Protein AF-A0A920SDK1-F1 (afdb_monomer)

Secondary structure (DSSP, 8-state):
-BPPTT--GGGGHHHHHHHHTT-----BPPTTSTTS---SS---HHHHHHHHHHHHHHTT--S----B-THHHHHHHHHHHH-HHHHHHHHHHSTT------TT--S-HHHH-HHHHHHHHHHHT--

Radius of gyration: 16.24 Å; Cα contacts (8 Å, |Δi|>4): 130; chains: 1; bounding box: 34×38×45 Å

Sequence (127 aa):
MLHPAGTSVWVWETVLETLSQSFTYYAFDMMGHGDSDKPNRQFNIPDYARALDQACQILNIHRTHVVGNSVGAVLAIETTASFPERQNLLHNNIINSERVILPGLGHVPQVEDPEAFWEPLLPSLKT

Solvent-accessible surface area (backbone atoms only — not comparable to full-atom values): 7811 Å² total; per-residue (Å²): 62,32,44,41,81,98,49,29,50,74,80,46,59,91,54,42,70,70,46,54,77,81,40,92,83,61,67,47,44,53,81,65,21,68,90,36,62,69,68,101,66,90,76,55,63,70,54,52,26,50,52,52,50,52,51,27,60,78,69,67,56,85,80,79,88,74,50,41,40,69,59,13,32,56,35,34,51,46,38,32,71,75,35,72,72,48,39,50,52,55,48,78,72,38,86,92,58,81,91,82,85,65,88,94,58,72,94,55,33,70,73,78,40,43,63,78,44,44,66,71,47,57,66,69,74,76,116

pLDDT: mean 89.75, std 5.26, range [62.38, 96.5]

Nearest PDB structures (foldseek):
  3om8-assembly1_B  TM=9.544E-01  e=4.297E-03  Pseudomonas aeruginosa PAO1
  4q3l-assembly2_F  TM=9.457E-01  e=3.146E-03  unidentified
  8ynw-assembly4_D  TM=9.544E-01  e=6.248E-03  Bacillus thuringiensis
  7jqz-assembly1_J  TM=6.889E-01  e=9.036E-04  Burkholderia orbicola MC0-3
  6xtc-assembly2_D  TM=6.714E-01  e=4.868E-03  synthetic construct

Structure (mmCIF, N/CA/C/O backbone):
data_AF-A0A920SDK1-F1
#
_entry.id   AF-A0A920SDK1-F1
#
loop_
_atom_site.group_PDB
_atom_site.id
_atom_site.type_symbol
_atom_site.label_atom_id
_atom_site.label_alt_id
_atom_site.label_comp_id
_atom_site.label_asym_id
_atom_site.label_entity_id
_atom_site.label_seq_id
_atom_site.pdbx_PDB_ins_code
_atom_site.Cartn_x
_atom_site.Cartn_y
_atom_site.Cartn_z
_atom_site.occupancy
_atom_site.B_iso_or_equiv
_atom_site.auth_seq_id
_atom_site.auth_comp_id
_atom_site.auth_asym_id
_atom_site.auth_atom_id
_atom_site.pdbx_PDB_model_num
ATOM 1 N N . MET A 1 1 ? -3.652 -5.943 0.774 1.00 93.38 1 MET A N 1
ATOM 2 C CA . MET A 1 1 ? -2.413 -6.555 1.289 1.00 93.38 1 MET A CA 1
ATOM 3 C C . MET A 1 1 ? -1.423 -6.656 0.145 1.00 93.38 1 MET A C 1
ATOM 5 O O . MET A 1 1 ? -1.830 -7.064 -0.939 1.00 93.38 1 MET A O 1
ATOM 9 N N . LEU A 1 2 ? -0.177 -6.231 0.365 1.00 96.31 2 LEU A N 1
ATOM 10 C CA . LEU A 1 2 ? 0.832 -6.034 -0.683 1.00 96.31 2 LEU A CA 1
ATOM 11 C C . LEU A 1 2 ? 2.084 -6.863 -0.390 1.00 96.31 2 LEU A C 1
ATOM 13 O O . LEU A 1 2 ? 2.751 -6.656 0.626 1.00 96.31 2 LEU A O 1
ATOM 17 N N . HIS A 1 3 ? 2.373 -7.828 -1.257 1.00 96.31 3 HIS A N 1
ATOM 18 C CA . HIS A 1 3 ? 3.410 -8.836 -1.040 1.00 96.31 3 HIS A CA 1
ATOM 19 C C . HIS A 1 3 ? 4.850 -8.277 -1.193 1.00 96.31 3 HIS A C 1
ATOM 21 O O . HIS A 1 3 ? 5.047 -7.233 -1.819 1.00 96.31 3 HIS A O 1
ATOM 27 N N . PRO A 1 4 ? 5.878 -8.954 -0.641 1.00 94.94 4 PRO A N 1
ATOM 28 C CA . PRO A 1 4 ? 7.288 -8.633 -0.892 1.00 94.94 4 PRO A CA 1
ATOM 29 C C . PRO A 1 4 ? 7.705 -8.781 -2.364 1.00 94.94 4 PRO A C 1
ATOM 31 O O . PRO A 1 4 ? 7.058 -9.478 -3.150 1.00 94.94 4 PRO A O 1
ATOM 34 N N . ALA A 1 5 ? 8.844 -8.193 -2.733 1.00 91.69 5 ALA A N 1
ATOM 35 C CA . ALA A 1 5 ? 9.428 -8.384 -4.061 1.00 91.69 5 ALA A CA 1
ATOM 36 C C . ALA A 1 5 ? 9.710 -9.869 -4.354 1.00 91.69 5 ALA A C 1
ATOM 38 O O . ALA A 1 5 ? 10.171 -10.598 -3.477 1.00 91.69 5 ALA A O 1
ATOM 39 N N . GLY A 1 6 ? 9.435 -10.311 -5.586 1.00 90.88 6 GLY A N 1
ATOM 40 C CA . GLY A 1 6 ? 9.673 -11.697 -6.011 1.00 90.88 6 GLY A CA 1
ATOM 41 C C . GLY A 1 6 ? 8.698 -12.728 -5.428 1.00 90.88 6 GLY A C 1
ATOM 42 O O . GLY A 1 6 ? 8.946 -13.925 -5.536 1.00 90.88 6 GLY A O 1
ATOM 43 N N . THR A 1 7 ? 7.602 -12.280 -4.813 1.00 95.12 7 THR A N 1
ATOM 44 C CA . THR A 1 7 ? 6.555 -13.148 -4.245 1.00 95.12 7 THR A CA 1
ATOM 45 C C . THR A 1 7 ? 5.184 -12.835 -4.864 1.00 95.12 7 THR A C 1
ATOM 47 O O . THR A 1 7 ? 5.123 -12.190 -5.910 1.00 95.12 7 THR A O 1
ATOM 50 N N . SER A 1 8 ? 4.097 -13.326 -4.265 1.00 96.50 8 SER A N 1
ATOM 51 C CA . SER A 1 8 ? 2.708 -13.160 -4.721 1.00 96.50 8 SER A CA 1
ATOM 52 C C . SER A 1 8 ? 1.758 -13.266 -3.512 1.00 96.50 8 SER A C 1
ATOM 54 O O . SER A 1 8 ? 2.221 -13.408 -2.378 1.00 96.50 8 SER A O 1
ATOM 56 N N . VAL A 1 9 ? 0.442 -13.146 -3.704 1.00 95.56 9 VAL A N 1
ATOM 57 C CA . VAL A 1 9 ? -0.583 -13.133 -2.642 1.00 95.56 9 VAL A CA 1
ATOM 58 C C . VAL A 1 9 ? -0.524 -14.298 -1.649 1.00 95.56 9 VAL A C 1
ATOM 60 O O . VAL A 1 9 ? -0.899 -14.104 -0.492 1.00 95.56 9 VAL A O 1
ATOM 63 N N . TRP A 1 10 ? -0.013 -15.464 -2.054 1.00 94.50 10 TRP A N 1
ATOM 64 C CA . TRP A 1 10 ? 0.085 -16.667 -1.213 1.00 94.50 10 TRP A CA 1
ATOM 65 C C . TRP A 1 10 ? 0.876 -16.445 0.087 1.00 94.50 10 TRP A C 1
ATOM 67 O O . TRP A 1 10 ? 0.651 -17.130 1.080 1.00 94.50 10 TRP A O 1
ATOM 77 N N . VAL A 1 11 ? 1.756 -15.436 0.144 1.00 95.12 11 VAL A N 1
ATOM 78 C CA . VAL A 1 11 ? 2.507 -15.093 1.369 1.00 95.12 11 VAL A CA 1
ATOM 79 C C . VAL A 1 11 ? 1.610 -14.722 2.550 1.00 95.12 11 VAL A C 1
ATOM 81 O O . VAL A 1 11 ? 2.061 -14.743 3.694 1.00 95.12 11 VAL A O 1
ATOM 84 N N . TRP A 1 12 ? 0.358 -14.347 2.286 1.00 93.44 12 TRP A N 1
ATOM 85 C CA . TRP A 1 12 ? -0.587 -13.943 3.316 1.00 93.44 12 TRP A CA 1
ATOM 86 C C . TRP A 1 12 ? -1.402 -15.103 3.881 1.00 93.44 12 TRP A C 1
ATOM 88 O O . TRP A 1 12 ? -1.997 -14.915 4.935 1.00 93.44 12 TRP A O 1
ATOM 98 N N . GLU A 1 13 ? -1.413 -16.282 3.245 1.00 91.94 13 GLU A N 1
ATOM 99 C CA . GLU A 1 13 ? -2.299 -17.413 3.582 1.00 91.94 13 GLU A CA 1
ATOM 100 C C . GLU A 1 13 ? -2.334 -17.739 5.078 1.00 91.94 13 GLU A C 1
ATOM 102 O O . GLU A 1 13 ? -3.405 -17.909 5.658 1.00 91.94 13 GLU A O 1
ATOM 107 N N . THR A 1 14 ? -1.171 -17.730 5.728 1.00 90.81 14 THR A N 1
ATOM 108 C CA . THR A 1 14 ? -1.020 -18.075 7.149 1.00 90.81 14 THR A CA 1
ATOM 109 C C . THR A 1 14 ? -1.641 -17.064 8.113 1.00 90.81 14 THR A C 1
ATOM 111 O O . THR A 1 14 ? -1.874 -17.402 9.271 1.00 90.81 14 THR A O 1
ATOM 114 N N . VAL A 1 15 ? -1.923 -15.834 7.669 1.00 89.69 15 VAL A N 1
ATOM 115 C CA . VAL A 1 15 ? -2.579 -14.802 8.490 1.00 89.69 15 VAL A CA 1
ATOM 116 C C . VAL A 1 15 ? -4.045 -14.579 8.113 1.00 89.69 15 VAL A C 1
ATOM 118 O O . VAL A 1 15 ? -4.757 -13.889 8.846 1.00 89.69 15 VAL A O 1
ATOM 121 N N . LEU A 1 16 ? -4.516 -15.156 6.998 1.00 87.31 16 LEU A N 1
ATOM 122 C CA . LEU A 1 16 ? -5.873 -14.920 6.493 1.00 87.31 16 LEU A CA 1
ATOM 123 C C . LEU A 1 16 ? -6.937 -15.470 7.434 1.00 87.31 16 LEU A C 1
ATOM 125 O O . LEU A 1 16 ? -7.929 -14.787 7.668 1.00 87.31 16 LEU A O 1
ATOM 129 N N . GLU A 1 17 ? -6.728 -16.662 7.998 1.00 86.94 17 GLU A N 1
ATOM 130 C CA . GLU A 1 17 ? -7.710 -17.297 8.882 1.00 86.94 17 GLU A CA 1
ATOM 131 C C . GLU A 1 17 ? -8.056 -16.378 10.060 1.00 86.94 17 GLU A C 1
ATOM 133 O O . GLU A 1 17 ? -9.219 -16.031 10.254 1.00 86.94 17 GLU A O 1
ATOM 138 N N . THR A 1 18 ? -7.043 -15.872 10.765 1.00 90.31 18 THR A N 1
ATOM 139 C CA . THR A 1 18 ? -7.229 -14.958 11.897 1.00 90.31 18 THR A CA 1
ATOM 140 C C . THR A 1 18 ? -7.806 -13.609 11.470 1.00 90.31 18 THR A C 1
ATOM 142 O O . THR A 1 18 ? -8.739 -13.111 12.098 1.00 90.31 18 THR A O 1
ATOM 145 N N . LEU A 1 19 ? -7.280 -12.993 10.405 1.00 89.75 19 LEU A N 1
ATOM 146 C CA . LEU A 1 19 ? -7.727 -11.659 9.983 1.00 89.75 19 LEU A CA 1
ATOM 147 C C . LEU A 1 19 ? -9.161 -11.665 9.443 1.00 89.75 19 LEU A C 1
ATOM 149 O O . LEU A 1 19 ? -9.906 -10.711 9.676 1.00 89.75 19 LEU A O 1
ATOM 153 N N . SER A 1 20 ? -9.562 -12.745 8.771 1.00 91.56 20 SER A N 1
ATOM 154 C CA . SER A 1 20 ? -10.896 -12.887 8.180 1.00 91.56 20 SER A CA 1
ATOM 155 C C . SER A 1 20 ? -12.030 -12.919 9.209 1.00 91.56 20 SER A C 1
ATOM 157 O O . SER A 1 20 ? -13.173 -12.642 8.857 1.00 91.56 20 SER A O 1
ATOM 159 N N . GLN A 1 21 ? -11.724 -13.185 10.485 1.00 93.94 21 GLN A N 1
ATOM 160 C CA . GLN A 1 21 ? -12.712 -13.161 11.569 1.00 93.94 21 GLN A CA 1
ATOM 161 C C . GLN A 1 21 ? -13.261 -11.755 11.842 1.00 93.94 21 GLN A C 1
ATOM 163 O O . GLN A 1 21 ? -14.389 -11.620 12.311 1.00 93.94 21 GLN A O 1
ATOM 168 N N . SER A 1 22 ? -12.476 -10.717 11.536 1.00 94.56 22 SER A N 1
ATOM 169 C CA . SER A 1 22 ? -12.805 -9.323 11.866 1.00 94.56 22 SER A CA 1
ATOM 170 C C . SER A 1 22 ? -12.763 -8.382 10.663 1.00 94.56 22 SER A C 1
ATOM 172 O O . SER A 1 22 ? -13.306 -7.281 10.733 1.00 94.56 22 SER A O 1
ATOM 174 N N . PHE A 1 23 ? -12.122 -8.783 9.561 1.00 91.75 23 PHE A N 1
ATOM 175 C CA . PHE A 1 23 ? -11.898 -7.923 8.403 1.00 91.75 23 PHE A CA 1
ATOM 176 C C . PHE A 1 23 ? -12.196 -8.643 7.091 1.00 91.75 23 PHE A C 1
ATOM 178 O O . PHE A 1 23 ? -11.840 -9.801 6.890 1.00 91.75 23 PHE A O 1
ATOM 185 N N . THR A 1 24 ? -12.762 -7.907 6.136 1.00 92.19 24 THR A N 1
ATOM 1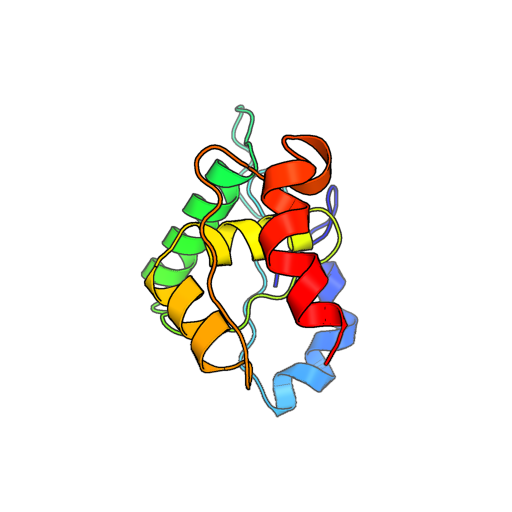86 C CA . THR A 1 24 ? -12.671 -8.288 4.725 1.00 92.19 24 THR A CA 1
ATOM 187 C C . THR A 1 24 ? -11.287 -7.907 4.218 1.00 92.19 24 THR A C 1
ATOM 189 O O . THR A 1 24 ? -10.893 -6.744 4.316 1.00 92.19 24 THR A O 1
ATOM 192 N N . TYR A 1 25 ? -10.543 -8.871 3.683 1.00 91.25 25 TYR A N 1
ATOM 193 C CA . TYR A 1 25 ? -9.221 -8.619 3.128 1.00 91.25 25 TYR A CA 1
ATOM 194 C C . TYR A 1 25 ? -9.243 -8.712 1.604 1.00 91.25 25 TYR A C 1
ATOM 196 O O . TYR A 1 25 ? -9.967 -9.507 1.011 1.00 91.25 25 TYR A O 1
ATOM 204 N N . TYR A 1 26 ? -8.385 -7.909 0.987 1.00 93.62 26 TYR A N 1
ATOM 205 C CA . TYR A 1 26 ? -8.064 -7.983 -0.430 1.00 93.62 26 TYR A CA 1
ATOM 206 C C . TYR A 1 26 ? -6.550 -8.096 -0.543 1.00 93.62 26 TYR A C 1
ATOM 208 O O . TYR A 1 26 ? -5.823 -7.239 -0.027 1.00 93.62 26 TYR A O 1
ATOM 216 N N . ALA A 1 27 ? -6.061 -9.156 -1.176 1.00 94.19 27 ALA A N 1
ATOM 217 C CA . ALA A 1 27 ? -4.656 -9.324 -1.518 1.00 94.19 27 ALA A CA 1
ATOM 218 C C . ALA A 1 27 ? -4.517 -9.191 -3.035 1.00 94.19 27 ALA A C 1
ATOM 220 O O . ALA A 1 27 ? -5.323 -9.745 -3.776 1.00 94.19 27 ALA A O 1
ATOM 221 N N . PHE A 1 28 ? -3.526 -8.422 -3.479 1.00 94.44 28 PHE A N 1
ATOM 222 C CA . PHE A 1 28 ? -3.300 -8.156 -4.897 1.00 94.44 28 PHE A CA 1
ATOM 223 C C . PHE A 1 28 ? -1.931 -8.682 -5.297 1.00 94.44 28 PHE A C 1
ATOM 225 O O . PHE A 1 28 ? -0.942 -8.376 -4.626 1.00 94.44 28 PHE A O 1
ATOM 232 N N . ASP A 1 29 ? -1.878 -9.414 -6.405 1.00 95.81 29 ASP A N 1
ATOM 233 C CA . ASP A 1 29 ? -0.630 -9.628 -7.124 1.00 95.81 29 ASP A CA 1
ATOM 234 C C . ASP A 1 29 ? -0.267 -8.338 -7.854 1.00 95.81 29 ASP A C 1
ATOM 236 O O . ASP A 1 29 ? -1.044 -7.813 -8.657 1.00 95.81 29 ASP A O 1
ATOM 240 N N . MET A 1 30 ? 0.910 -7.792 -7.562 1.00 94.06 30 MET A N 1
ATOM 241 C CA . MET A 1 30 ? 1.412 -6.617 -8.269 1.00 94.06 30 MET A CA 1
ATOM 242 C C . MET A 1 30 ? 1.703 -6.970 -9.736 1.00 94.06 30 MET A C 1
ATOM 244 O O . MET A 1 30 ? 2.044 -8.110 -10.049 1.00 94.06 30 MET A O 1
ATOM 248 N N . MET A 1 31 ? 1.614 -5.992 -10.646 1.00 93.50 31 MET A N 1
ATOM 249 C CA . MET A 1 31 ? 2.002 -6.185 -12.054 1.00 93.50 31 MET A CA 1
ATOM 250 C C . MET A 1 31 ? 3.381 -6.862 -12.152 1.00 93.50 31 MET A C 1
ATOM 252 O O . MET A 1 31 ? 4.306 -6.529 -11.409 1.00 93.50 31 MET A O 1
ATOM 256 N N . GLY A 1 32 ? 3.512 -7.854 -13.030 1.00 93.06 32 GLY A N 1
ATOM 257 C CA . GLY A 1 32 ? 4.717 -8.676 -13.158 1.00 93.06 32 GLY A CA 1
ATOM 258 C C . GLY A 1 32 ? 4.818 -9.864 -12.190 1.00 93.06 32 GLY A C 1
ATOM 259 O O . GLY A 1 32 ? 5.769 -10.634 -12.309 1.00 93.06 32 GLY A O 1
ATOM 260 N N . HIS A 1 33 ? 3.867 -10.050 -11.270 1.00 94.88 33 HIS A N 1
ATOM 261 C CA . HIS A 1 33 ? 3.917 -11.079 -10.224 1.00 94.88 33 HIS A CA 1
ATOM 262 C C . HIS A 1 33 ? 2.667 -11.964 -10.218 1.00 94.88 33 HIS A C 1
ATOM 264 O O . HIS A 1 33 ? 1.618 -11.558 -10.710 1.00 94.88 33 HIS A O 1
ATOM 270 N N . GLY A 1 34 ? 2.805 -13.173 -9.660 1.00 94.44 34 GLY A N 1
ATOM 271 C CA . GLY A 1 34 ? 1.707 -14.126 -9.464 1.00 94.44 34 GLY A CA 1
ATOM 272 C C . GLY A 1 34 ? 0.838 -14.311 -10.707 1.00 94.44 34 GLY A C 1
ATOM 273 O O . GLY A 1 34 ? 1.373 -14.534 -11.799 1.00 94.44 34 GLY A O 1
ATOM 274 N N . ASP A 1 35 ? -0.472 -14.162 -10.545 1.00 95.44 35 ASP A N 1
ATOM 275 C CA . ASP A 1 35 ? -1.457 -14.305 -11.624 1.00 95.44 35 ASP A CA 1
ATOM 276 C C . ASP A 1 35 ? -1.774 -12.989 -12.352 1.00 95.44 35 ASP A C 1
ATOM 278 O O . ASP A 1 35 ? -2.469 -12.994 -13.367 1.00 95.44 35 ASP A O 1
ATOM 282 N N . SER A 1 36 ? -1.217 -11.865 -11.898 1.00 95.38 36 SER A N 1
ATOM 283 C CA . SER A 1 36 ? -1.333 -10.585 -12.600 1.00 95.38 36 SER A CA 1
ATOM 284 C C . SER A 1 36 ? -0.555 -10.568 -13.923 1.00 95.38 36 SER A C 1
ATOM 286 O O . SER A 1 36 ? 0.396 -11.336 -14.151 1.00 95.38 36 SER A O 1
ATOM 288 N N . ASP A 1 37 ? -0.949 -9.640 -14.800 1.00 94.50 37 ASP A N 1
ATOM 289 C CA . ASP A 1 37 ? -0.321 -9.418 -16.103 1.00 94.50 37 ASP A CA 1
ATOM 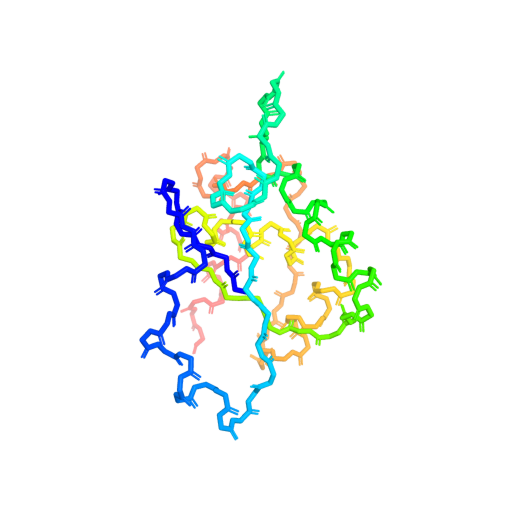290 C C . ASP A 1 37 ? 1.185 -9.151 -15.981 1.00 94.50 37 ASP A C 1
ATOM 292 O O . ASP A 1 37 ? 1.664 -8.518 -15.037 1.00 94.50 37 ASP A O 1
ATOM 296 N N . LYS A 1 38 ? 1.945 -9.604 -16.986 1.00 94.25 38 LYS A N 1
ATOM 297 C CA . LYS A 1 38 ? 3.414 -9.483 -17.060 1.00 94.25 38 LYS A CA 1
ATOM 298 C C . LYS A 1 38 ? 3.822 -8.657 -18.283 1.00 94.25 38 LYS A C 1
ATOM 300 O O . LYS A 1 38 ? 4.418 -9.189 -19.221 1.00 94.25 38 LYS A O 1
ATOM 305 N N . PRO A 1 39 ? 3.446 -7.369 -18.333 1.00 92.81 39 PRO A N 1
ATOM 306 C CA . PRO A 1 39 ? 3.740 -6.520 -19.478 1.00 92.81 39 PRO A CA 1
ATOM 307 C C . PRO A 1 39 ? 5.250 -6.302 -19.630 1.00 92.81 39 PRO A C 1
ATOM 309 O O . PRO A 1 39 ? 5.987 -6.193 -18.651 1.00 92.81 39 PRO A O 1
ATOM 312 N N . ASN A 1 40 ? 5.707 -6.157 -20.874 1.00 93.38 40 ASN A N 1
ATOM 313 C CA . ASN A 1 40 ? 7.105 -5.863 -21.182 1.00 93.38 40 ASN A CA 1
ATOM 314 C C . ASN A 1 40 ? 7.423 -4.366 -20.985 1.00 93.38 40 ASN A C 1
ATOM 316 O O . ASN A 1 40 ? 7.681 -3.637 -21.942 1.00 93.38 40 ASN A O 1
ATOM 320 N N . ARG A 1 41 ? 7.332 -3.891 -19.739 1.00 93.12 41 ARG A N 1
ATOM 321 C CA . ARG A 1 41 ? 7.750 -2.551 -19.305 1.00 93.12 41 ARG A CA 1
ATOM 322 C C . ARG A 1 41 ? 8.200 -2.585 -17.850 1.00 93.12 41 ARG A C 1
ATOM 324 O O . ARG A 1 41 ? 7.774 -3.442 -17.081 1.00 93.12 41 ARG A O 1
ATOM 331 N N . GLN A 1 42 ? 9.006 -1.607 -17.459 1.00 88.75 42 GLN A N 1
ATOM 332 C CA . GLN A 1 42 ? 9.369 -1.412 -16.059 1.00 88.75 42 GLN A CA 1
ATOM 333 C C . GLN A 1 42 ? 8.268 -0.644 -15.314 1.00 88.75 42 GLN A C 1
ATOM 335 O O . GLN A 1 42 ? 7.544 0.159 -15.909 1.00 88.75 42 GLN A O 1
ATOM 340 N N . PHE A 1 43 ? 8.152 -0.912 -14.014 1.00 91.06 43 PHE A N 1
ATOM 341 C CA . PHE A 1 43 ? 7.256 -0.215 -13.095 1.00 91.06 43 PHE A CA 1
ATOM 342 C C . PHE A 1 43 ? 8.080 0.378 -11.962 1.00 91.06 43 PHE A C 1
ATOM 344 O O . PHE A 1 43 ? 8.874 -0.327 -11.335 1.00 91.06 43 PHE A O 1
ATOM 351 N N . ASN A 1 44 ? 7.867 1.661 -11.689 1.00 91.00 44 ASN A N 1
ATOM 352 C CA . ASN A 1 44 ? 8.328 2.285 -10.454 1.00 91.00 44 ASN A CA 1
ATOM 353 C C . ASN A 1 44 ? 7.232 2.213 -9.374 1.00 91.00 44 ASN A C 1
ATOM 355 O O . ASN A 1 44 ? 6.093 1.829 -9.644 1.00 91.00 44 ASN A O 1
ATOM 359 N N . ILE A 1 45 ? 7.566 2.561 -8.130 1.00 90.31 45 ILE A N 1
ATOM 360 C CA . ILE A 1 45 ? 6.610 2.502 -7.013 1.00 90.31 45 ILE A CA 1
ATOM 361 C C . ILE A 1 45 ? 5.349 3.360 -7.275 1.00 90.31 45 ILE A C 1
ATOM 363 O O . ILE A 1 45 ? 4.251 2.832 -7.076 1.00 90.31 45 ILE A O 1
ATOM 367 N N . PRO A 1 46 ? 5.437 4.595 -7.817 1.00 90.88 46 PRO A N 1
ATOM 368 C CA . PRO A 1 46 ? 4.247 5.360 -8.201 1.00 90.88 46 PRO A CA 1
ATOM 369 C C . PRO A 1 46 ? 3.348 4.682 -9.249 1.00 90.88 46 PRO A C 1
ATOM 371 O O . PRO A 1 46 ? 2.129 4.863 -9.221 1.00 90.88 46 PRO A O 1
ATOM 374 N N . ASP A 1 47 ? 3.908 3.911 -10.190 1.00 93.31 47 ASP A N 1
ATOM 375 C CA . ASP A 1 47 ? 3.105 3.125 -11.137 1.00 93.31 47 ASP A CA 1
ATOM 376 C C . ASP A 1 47 ? 2.274 2.060 -10.412 1.00 93.31 47 ASP A C 1
ATOM 378 O O . ASP A 1 47 ? 1.084 1.908 -10.697 1.00 93.31 47 ASP A O 1
ATOM 382 N N . TYR A 1 48 ? 2.883 1.344 -9.462 1.00 94.19 48 TYR A N 1
ATOM 383 C CA . TYR A 1 48 ? 2.181 0.344 -8.658 1.00 94.19 48 TYR A CA 1
ATOM 384 C C . TYR A 1 48 ? 1.108 0.978 -7.765 1.00 94.19 48 TYR A C 1
ATOM 386 O O . TYR A 1 48 ? 0.018 0.421 -7.646 1.00 94.19 48 TYR A O 1
ATOM 394 N N . ALA A 1 49 ? 1.376 2.152 -7.181 1.00 92.38 49 ALA A N 1
ATOM 395 C CA . ALA A 1 49 ? 0.414 2.856 -6.331 1.00 92.38 49 ALA A CA 1
ATOM 396 C C . ALA A 1 49 ? -0.826 3.282 -7.130 1.00 92.38 49 ALA A C 1
ATOM 398 O O . ALA A 1 49 ? -1.957 3.083 -6.685 1.00 92.38 49 ALA A O 1
ATOM 399 N N . ARG A 1 50 ? -0.624 3.785 -8.357 1.00 92.81 50 ARG A N 1
ATOM 400 C CA . ARG A 1 50 ? -1.717 4.096 -9.290 1.00 92.81 50 ARG A CA 1
ATOM 401 C C . ARG A 1 50 ? -2.521 2.862 -9.681 1.00 92.81 50 ARG A C 1
ATOM 403 O O . ARG A 1 50 ? -3.747 2.928 -9.685 1.00 92.81 50 ARG A O 1
ATOM 410 N N . ALA A 1 51 ? -1.858 1.747 -9.984 1.00 93.62 51 ALA A N 1
ATOM 411 C CA . ALA A 1 51 ? -2.547 0.503 -10.323 1.00 93.62 51 ALA A CA 1
ATOM 412 C C . ALA A 1 51 ? -3.394 -0.022 -9.150 1.00 93.62 51 ALA A C 1
ATOM 414 O O . ALA A 1 51 ? -4.537 -0.433 -9.345 1.00 93.62 51 ALA A O 1
ATOM 415 N N . LEU A 1 52 ? -2.864 0.040 -7.925 1.00 93.06 52 LEU A N 1
ATOM 416 C CA . LEU A 1 52 ? -3.595 -0.355 -6.723 1.00 93.06 52 LEU A CA 1
ATOM 417 C C . LEU A 1 52 ? -4.809 0.544 -6.468 1.00 93.06 52 LEU A C 1
ATOM 419 O O . LEU A 1 52 ? -5.876 0.040 -6.119 1.00 93.06 52 LEU A O 1
ATOM 423 N N . ASP A 1 53 ? -4.675 1.858 -6.650 1.00 91.62 53 ASP A N 1
ATOM 424 C CA . ASP A 1 53 ? -5.801 2.772 -6.465 1.00 91.62 53 ASP A CA 1
ATOM 425 C C . ASP A 1 53 ? -6.895 2.547 -7.514 1.00 91.62 53 ASP A C 1
ATOM 427 O O . ASP A 1 53 ? -8.068 2.457 -7.158 1.00 91.62 53 ASP A O 1
ATOM 431 N N . GLN A 1 54 ? -6.522 2.318 -8.777 1.00 93.00 54 GLN A N 1
ATOM 432 C CA . GLN A 1 54 ? -7.465 1.920 -9.827 1.00 93.00 54 GLN A CA 1
ATOM 433 C C . GLN A 1 54 ? -8.193 0.616 -9.481 1.00 93.00 54 GLN A C 1
ATOM 435 O O . GLN A 1 54 ? -9.413 0.538 -9.623 1.00 93.00 54 GLN A O 1
ATOM 440 N N . ALA A 1 55 ? -7.476 -0.393 -8.976 1.00 93.50 55 ALA A N 1
ATOM 441 C CA . ALA A 1 55 ? -8.093 -1.636 -8.521 1.00 93.50 55 ALA A CA 1
ATOM 442 C C . ALA A 1 55 ? -9.081 -1.388 -7.368 1.00 93.50 55 ALA A C 1
ATOM 444 O O . ALA A 1 55 ? -10.193 -1.915 -7.384 1.00 93.50 55 ALA A O 1
ATOM 445 N N . CYS A 1 56 ? -8.722 -0.537 -6.402 1.00 92.25 56 CYS A N 1
ATOM 446 C CA . CYS A 1 56 ? -9.628 -0.143 -5.323 1.00 92.25 56 CYS A CA 1
ATOM 447 C C . CYS A 1 56 ? -10.883 0.559 -5.855 1.00 92.25 56 CYS A C 1
ATOM 449 O O . CYS A 1 56 ? -11.976 0.247 -5.397 1.00 92.25 56 CYS A O 1
ATOM 451 N N . GLN A 1 57 ? -10.751 1.468 -6.825 1.00 92.44 57 GLN A N 1
ATOM 452 C CA . GLN A 1 57 ? -11.889 2.163 -7.433 1.00 92.44 57 GLN A CA 1
ATOM 453 C C . GLN A 1 57 ? -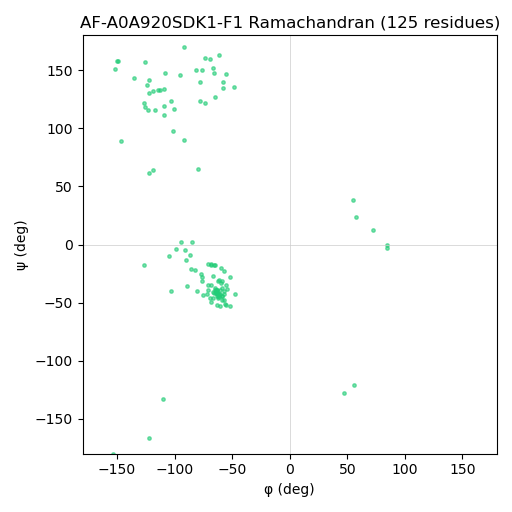12.836 1.186 -8.141 1.00 92.44 57 GLN A C 1
ATOM 455 O O . GLN A 1 57 ? -14.040 1.234 -7.912 1.00 92.44 57 GLN A O 1
ATOM 460 N N . ILE A 1 58 ? -12.299 0.258 -8.942 1.00 95.31 58 ILE A N 1
ATOM 461 C CA . ILE A 1 58 ? -13.088 -0.765 -9.652 1.00 95.31 58 ILE A CA 1
ATOM 462 C C . ILE A 1 58 ? -13.848 -1.661 -8.665 1.00 95.31 58 ILE A C 1
ATOM 464 O O . ILE A 1 58 ? -15.000 -2.022 -8.905 1.00 95.31 58 ILE A O 1
ATOM 468 N N . LEU A 1 59 ? -13.216 -2.000 -7.541 1.00 94.56 59 LEU A N 1
ATOM 469 C CA . LEU A 1 59 ? -13.800 -2.836 -6.492 1.00 94.56 59 LEU A CA 1
ATOM 470 C C . LEU A 1 59 ? -14.653 -2.047 -5.480 1.00 94.56 59 LEU A C 1
ATOM 472 O O . LEU A 1 59 ? -15.163 -2.641 -4.533 1.00 94.56 59 LEU A O 1
ATOM 476 N N . ASN A 1 60 ? -14.826 -0.732 -5.664 1.00 93.25 60 ASN A N 1
ATOM 477 C CA . ASN A 1 60 ? -15.520 0.175 -4.737 1.00 93.25 60 ASN A CA 1
ATOM 478 C C . ASN A 1 60 ? -14.960 0.145 -3.294 1.00 93.25 60 ASN A C 1
ATOM 480 O O . ASN A 1 60 ? -15.690 0.231 -2.305 1.00 93.25 60 ASN A O 1
ATOM 484 N N . ILE A 1 61 ? -13.636 0.027 -3.159 1.00 91.06 61 ILE A N 1
ATOM 485 C CA . ILE A 1 61 ? -12.907 0.056 -1.885 1.00 91.06 61 ILE A CA 1
ATOM 486 C C . ILE A 1 61 ? -12.471 1.497 -1.595 1.00 91.06 61 ILE A C 1
ATOM 488 O O . ILE A 1 61 ? -11.381 1.926 -1.976 1.00 91.06 61 ILE A O 1
ATOM 492 N N . HIS A 1 62 ? -13.323 2.245 -0.895 1.00 83.44 62 HIS A N 1
ATOM 493 C CA . HIS A 1 62 ? -13.085 3.665 -0.594 1.00 83.44 62 HIS A CA 1
ATOM 494 C C . HIS A 1 62 ? -12.317 3.891 0.716 1.00 83.44 62 HIS A C 1
ATOM 496 O O . HIS A 1 62 ? -11.479 4.783 0.818 1.00 83.44 62 HIS A O 1
ATOM 502 N N . ARG A 1 63 ? -12.567 3.056 1.732 1.00 83.81 63 ARG A N 1
ATOM 503 C CA . ARG A 1 63 ? -11.884 3.115 3.032 1.00 83.81 63 ARG A CA 1
ATOM 504 C C . ARG A 1 63 ? -11.286 1.761 3.358 1.00 83.81 63 ARG A C 1
ATOM 506 O O . ARG A 1 63 ? -12.012 0.783 3.495 1.00 83.81 63 ARG A O 1
ATOM 513 N N . THR A 1 64 ? -9.967 1.707 3.487 1.00 87.00 64 THR A N 1
ATOM 514 C CA . THR A 1 64 ? -9.256 0.473 3.825 1.00 87.00 64 THR A CA 1
ATOM 515 C C . THR A 1 64 ? -7.966 0.780 4.563 1.00 87.00 64 THR A C 1
ATOM 517 O O . THR A 1 64 ? -7.322 1.799 4.312 1.00 87.00 64 THR A O 1
ATOM 520 N N . HIS A 1 65 ? -7.552 -0.147 5.417 1.00 87.19 65 HIS A N 1
ATOM 521 C CA . HIS A 1 65 ? -6.168 -0.224 5.863 1.00 87.19 65 HIS A CA 1
ATOM 522 C C . HIS A 1 65 ? -5.330 -0.874 4.759 1.00 87.19 65 HIS A C 1
ATOM 524 O O . HIS A 1 65 ? -5.777 -1.823 4.108 1.00 87.19 65 HIS A O 1
ATOM 530 N N . VAL A 1 66 ? -4.122 -0.363 4.526 1.00 89.25 66 VAL A N 1
ATOM 531 C CA . VAL A 1 66 ? -3.175 -0.953 3.575 1.00 89.25 66 VAL A CA 1
ATOM 532 C C . VAL A 1 66 ? -2.039 -1.574 4.373 1.00 89.25 66 VAL A C 1
ATOM 534 O O . VAL A 1 66 ? -1.346 -0.891 5.118 1.00 89.25 66 VAL A O 1
ATOM 537 N N . VAL A 1 67 ? -1.867 -2.885 4.224 1.00 91.06 67 VAL A N 1
ATOM 538 C CA . VAL A 1 67 ? -0.796 -3.656 4.864 1.00 91.06 67 VAL A CA 1
ATOM 539 C C . VAL A 1 67 ? 0.154 -4.143 3.783 1.00 91.06 67 VAL A C 1
ATOM 541 O O . VAL A 1 67 ? -0.298 -4.687 2.769 1.00 91.06 67 VAL A O 1
ATOM 544 N N . GLY A 1 68 ? 1.453 -3.979 4.004 1.00 92.56 68 GLY A N 1
ATOM 545 C CA . GLY A 1 68 ? 2.482 -4.453 3.091 1.00 92.56 68 GLY A CA 1
ATOM 546 C C . GLY A 1 68 ? 3.767 -4.838 3.812 1.00 92.56 68 GLY A C 1
ATOM 547 O O . GLY A 1 68 ? 4.017 -4.388 4.927 1.00 92.56 68 GLY A O 1
ATOM 548 N N . ASN A 1 69 ? 4.570 -5.686 3.172 1.00 92.81 69 ASN A N 1
ATOM 549 C CA . ASN A 1 69 ? 5.860 -6.149 3.685 1.00 92.81 69 ASN A CA 1
ATOM 550 C C . ASN A 1 69 ? 6.974 -5.846 2.668 1.00 92.81 69 ASN A C 1
ATOM 552 O O . ASN A 1 69 ? 6.788 -6.061 1.470 1.00 92.81 69 ASN A O 1
ATOM 556 N N . SER A 1 70 ? 8.133 -5.363 3.133 1.00 91.75 70 SER A N 1
ATOM 557 C CA . SER A 1 70 ? 9.287 -5.003 2.297 1.00 91.75 70 SER A CA 1
ATOM 558 C C . SER A 1 70 ? 8.894 -3.982 1.21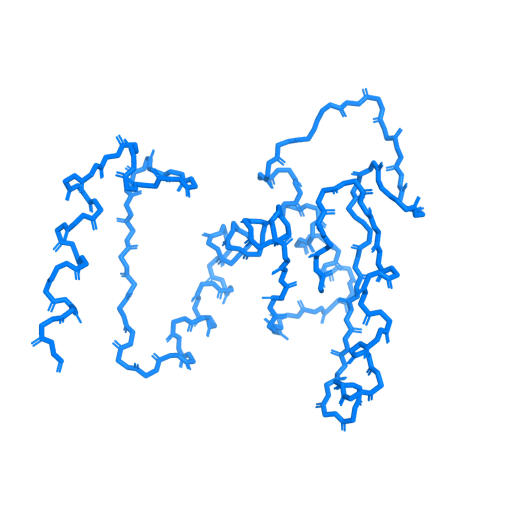6 1.00 91.75 70 SER A C 1
ATOM 560 O O . SER A 1 70 ? 8.366 -2.923 1.551 1.00 91.75 70 SER A O 1
ATOM 562 N N . VAL A 1 71 ? 9.072 -4.285 -0.073 1.00 92.44 71 VAL A N 1
ATOM 563 C CA . VAL A 1 71 ? 8.583 -3.438 -1.178 1.00 92.44 71 VAL A CA 1
ATOM 564 C C . VAL A 1 71 ? 7.078 -3.172 -1.075 1.00 92.44 71 VAL A C 1
ATOM 566 O O . VAL A 1 71 ? 6.638 -2.059 -1.349 1.00 92.44 71 VAL A O 1
ATOM 569 N N . GLY A 1 72 ? 6.290 -4.135 -0.592 1.00 93.56 72 GLY A N 1
ATOM 570 C CA . GLY A 1 72 ? 4.872 -3.928 -0.320 1.00 93.56 72 GLY A CA 1
ATOM 571 C C . GLY A 1 72 ? 4.613 -2.871 0.760 1.00 93.56 72 GLY A C 1
ATOM 572 O O . GLY A 1 72 ? 3.609 -2.168 0.682 1.00 93.56 72 GLY A O 1
ATOM 573 N N . ALA A 1 73 ? 5.505 -2.715 1.746 1.00 92.06 73 ALA A N 1
ATOM 574 C CA . ALA A 1 73 ? 5.398 -1.665 2.764 1.00 92.06 73 ALA A CA 1
ATOM 575 C C . ALA A 1 73 ? 5.706 -0.283 2.171 1.00 92.06 73 ALA A C 1
ATOM 577 O O . ALA A 1 73 ? 4.965 0.665 2.414 1.00 92.06 73 ALA A O 1
ATOM 578 N N . VAL A 1 74 ? 6.740 -0.186 1.327 1.00 91.19 74 VAL A N 1
ATOM 579 C CA . VAL A 1 74 ? 7.056 1.045 0.580 1.00 91.19 74 VAL A CA 1
ATOM 580 C C . VAL A 1 74 ? 5.874 1.450 -0.303 1.00 91.19 74 VAL A C 1
ATOM 582 O O . VAL A 1 74 ? 5.454 2.603 -0.288 1.00 91.19 74 VAL A O 1
ATOM 585 N N . LEU A 1 75 ? 5.270 0.488 -1.004 1.00 91.94 75 LEU A N 1
ATOM 586 C CA . LEU A 1 75 ? 4.075 0.718 -1.812 1.00 91.94 75 LEU A CA 1
ATOM 587 C C . LEU A 1 75 ? 2.853 1.119 -0.972 1.00 91.94 75 LEU A C 1
ATOM 589 O O . LEU A 1 75 ? 2.063 1.955 -1.408 1.00 91.94 75 LEU A O 1
ATOM 593 N N . ALA A 1 76 ? 2.676 0.545 0.221 1.00 90.50 76 ALA A N 1
ATOM 594 C CA . ALA A 1 76 ? 1.595 0.928 1.129 1.00 90.50 76 ALA A CA 1
ATOM 595 C C . ALA A 1 76 ? 1.725 2.392 1.573 1.00 90.50 76 ALA A C 1
ATOM 597 O O . ALA A 1 76 ? 0.729 3.122 1.579 1.00 90.50 76 ALA A O 1
ATOM 598 N N . ILE A 1 77 ? 2.950 2.820 1.899 1.00 87.75 77 ILE A N 1
ATOM 599 C CA . ILE A 1 77 ? 3.265 4.210 2.244 1.00 87.75 77 ILE A CA 1
ATOM 600 C C . ILE A 1 77 ? 2.993 5.112 1.044 1.00 87.75 77 ILE A C 1
ATOM 602 O O . ILE A 1 77 ? 2.217 6.051 1.189 1.00 87.75 77 ILE A O 1
ATOM 606 N N . 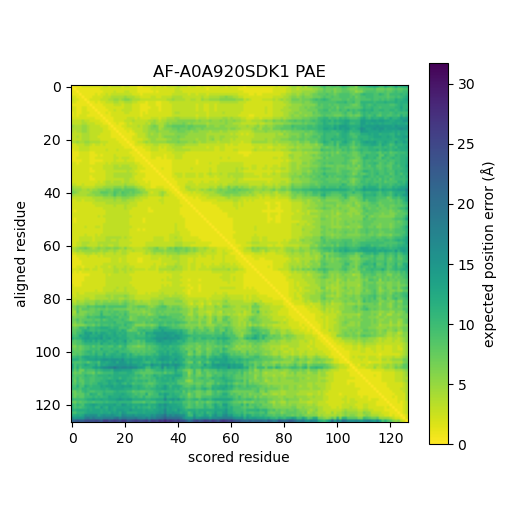GLU A 1 78 ? 3.538 4.788 -0.135 1.00 89.44 78 GLU A N 1
ATOM 607 C CA . GLU A 1 78 ? 3.306 5.572 -1.354 1.00 89.44 78 GLU A CA 1
ATOM 608 C C . GLU A 1 78 ? 1.812 5.713 -1.633 1.00 89.44 78 GLU A C 1
ATOM 610 O O . GLU A 1 78 ? 1.301 6.818 -1.721 1.00 89.44 78 GLU A O 1
ATOM 615 N N . THR A 1 79 ? 1.067 4.606 -1.665 1.00 88.19 79 THR A N 1
ATOM 616 C CA . THR A 1 79 ? -0.381 4.631 -1.920 1.00 88.19 79 THR A CA 1
ATOM 617 C C . THR A 1 79 ? -1.110 5.509 -0.907 1.00 88.19 79 THR A C 1
ATOM 619 O O . THR A 1 79 ? -2.023 6.251 -1.255 1.00 88.19 79 THR A O 1
ATOM 622 N N . THR A 1 80 ? -0.724 5.460 0.363 1.00 85.06 80 THR A N 1
ATOM 623 C CA . THR A 1 80 ? -1.365 6.304 1.374 1.00 85.06 80 THR A CA 1
ATOM 624 C C . THR A 1 80 ? -0.982 7.773 1.200 1.00 85.06 80 THR A C 1
ATOM 626 O O . THR A 1 80 ? -1.825 8.641 1.407 1.00 85.06 80 THR A O 1
ATOM 629 N N . ALA A 1 81 ? 0.250 8.055 0.774 1.00 82.44 81 ALA A N 1
ATOM 630 C CA . ALA A 1 81 ? 0.795 9.392 0.58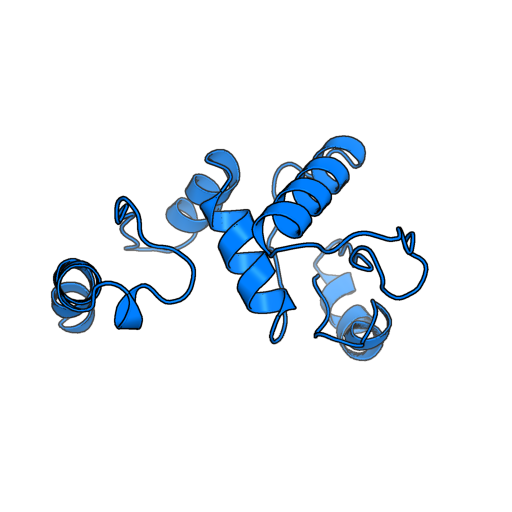3 1.00 82.44 81 ALA A CA 1
ATOM 631 C C . ALA A 1 81 ? 0.422 10.040 -0.760 1.00 82.44 81 ALA A C 1
ATOM 633 O O . ALA A 1 81 ? 0.426 11.263 -0.837 1.00 82.44 81 ALA A O 1
ATOM 634 N N . SER A 1 82 ? 0.059 9.296 -1.806 1.00 84.69 82 SER A N 1
ATOM 635 C CA . SER A 1 82 ? -0.263 9.880 -3.120 1.00 84.69 82 SER A CA 1
ATOM 636 C C . SER A 1 82 ? -1.725 10.331 -3.249 1.00 84.69 82 SER A C 1
ATOM 638 O O . SER A 1 82 ? -2.025 11.170 -4.098 1.00 84.69 82 SER A O 1
ATOM 640 N N . PHE A 1 83 ? -2.647 9.810 -2.425 1.00 83.62 83 PHE A N 1
ATOM 641 C CA . PHE A 1 83 ? -4.092 10.055 -2.570 1.00 83.62 83 PHE A CA 1
ATOM 642 C C . PHE A 1 83 ? -4.684 10.797 -1.356 1.00 83.62 83 PHE A C 1
ATOM 644 O O . PHE A 1 83 ? -4.729 10.224 -0.265 1.00 83.62 83 PHE A O 1
ATOM 651 N N . PRO A 1 84 ? -5.205 12.035 -1.515 1.00 82.44 84 PRO A N 1
ATOM 652 C CA . PRO A 1 84 ? -5.664 12.871 -0.398 1.00 82.44 84 PRO A CA 1
ATOM 653 C C . PRO A 1 84 ? -6.688 12.215 0.534 1.00 82.44 84 PRO A C 1
ATOM 655 O O . PRO A 1 84 ? -6.618 12.388 1.748 1.00 82.44 84 PRO A O 1
ATOM 658 N N . GLU A 1 85 ? -7.629 11.436 -0.006 1.00 83.38 85 GLU A N 1
ATOM 659 C CA . GLU A 1 85 ? -8.621 10.731 0.814 1.00 83.38 85 GLU A CA 1
ATOM 660 C C . GLU A 1 85 ? -7.957 9.712 1.751 1.00 83.38 85 GLU A C 1
ATOM 662 O O . GLU A 1 85 ? -8.285 9.646 2.936 1.00 83.38 85 GLU A O 1
ATOM 667 N N . ARG A 1 86 ? -6.956 8.977 1.254 1.00 81.81 86 ARG A N 1
ATOM 668 C CA . ARG A 1 86 ? -6.208 7.982 2.034 1.00 81.81 86 ARG A CA 1
ATOM 669 C C . ARG A 1 86 ? -5.295 8.638 3.068 1.00 81.81 86 ARG A C 1
ATOM 671 O O . ARG A 1 86 ? -5.250 8.168 4.203 1.00 81.81 86 ARG A O 1
ATOM 678 N N . GLN A 1 87 ? -4.650 9.753 2.719 1.00 81.62 87 GLN A N 1
ATOM 679 C CA . GLN A 1 87 ? -3.879 10.566 3.669 1.00 81.62 87 GLN A CA 1
ATOM 680 C C . GLN A 1 87 ? -4.754 11.016 4.845 1.00 81.62 87 GLN A C 1
ATOM 682 O O . GLN A 1 87 ? -4.374 10.864 6.005 1.00 81.62 87 GLN A O 1
ATOM 687 N N . ASN A 1 88 ? -5.949 11.535 4.541 1.00 82.69 88 ASN A N 1
ATOM 688 C CA . ASN A 1 88 ? -6.891 12.006 5.553 1.00 82.69 88 ASN A CA 1
ATOM 689 C C . ASN A 1 88 ? -7.363 10.861 6.453 1.00 82.69 88 ASN A C 1
ATOM 691 O O . ASN A 1 88 ? -7.480 11.046 7.660 1.00 82.69 88 ASN A O 1
ATOM 695 N N . LEU A 1 89 ? -7.603 9.670 5.895 1.00 81.56 89 LEU A N 1
ATOM 696 C CA . LEU A 1 89 ? -7.933 8.491 6.697 1.00 81.56 89 LEU A CA 1
ATOM 697 C C . LEU A 1 89 ? -6.799 8.123 7.656 1.00 81.56 89 LEU A C 1
ATOM 699 O O . LEU A 1 89 ? -7.080 7.866 8.821 1.00 81.56 89 LEU A O 1
ATOM 703 N N . LEU A 1 90 ? -5.542 8.106 7.207 1.00 81.00 90 LEU A N 1
ATOM 704 C CA . LEU A 1 90 ? -4.413 7.792 8.086 1.00 81.00 90 LEU A CA 1
ATOM 705 C C . LEU A 1 90 ? -4.307 8.802 9.236 1.00 81.00 90 LEU A C 1
ATOM 707 O O . LEU A 1 90 ? -4.312 8.410 10.400 1.00 81.00 90 LEU A O 1
ATOM 711 N N . HIS A 1 91 ? -4.269 10.093 8.905 1.00 82.31 91 HIS A N 1
ATOM 712 C CA . HIS A 1 91 ? -4.137 11.177 9.878 1.00 82.31 91 HIS A CA 1
ATOM 713 C C . HIS A 1 91 ? -5.281 11.172 10.905 1.00 82.31 91 HIS A C 1
ATOM 715 O O . HIS A 1 91 ? -5.045 11.161 12.110 1.00 82.31 91 HIS A O 1
ATOM 721 N N . ASN A 1 92 ? -6.532 11.063 10.451 1.00 84.69 92 ASN A N 1
ATOM 722 C CA . ASN A 1 92 ? -7.691 11.116 11.346 1.00 84.69 92 ASN A CA 1
ATOM 723 C C . ASN A 1 92 ? -7.817 9.897 12.280 1.00 84.69 92 ASN A C 1
ATOM 725 O O . ASN A 1 92 ? -8.563 9.965 13.254 1.00 84.69 92 ASN A O 1
ATOM 729 N N . ASN A 1 93 ? -7.132 8.784 11.991 1.00 84.00 93 ASN A N 1
ATOM 730 C CA . ASN A 1 93 ? -7.177 7.569 12.814 1.00 84.00 93 ASN A CA 1
ATOM 731 C C . ASN A 1 93 ? -5.984 7.427 13.774 1.00 84.00 93 ASN A C 1
ATOM 733 O O . ASN A 1 93 ? -5.966 6.492 14.573 1.00 84.00 93 ASN A O 1
ATOM 737 N N . ILE A 1 94 ? -5.001 8.333 13.728 1.00 83.06 94 ILE A N 1
ATOM 738 C CA . ILE A 1 94 ? -3.864 8.338 14.656 1.00 83.06 94 ILE A CA 1
ATOM 739 C C . ILE A 1 94 ? -4.017 9.532 15.601 1.00 83.06 94 ILE A C 1
ATOM 741 O O . ILE A 1 94 ? -3.899 10.690 15.193 1.00 83.06 94 ILE A O 1
ATOM 745 N N . ILE A 1 95 ? -4.285 9.234 16.876 1.00 85.25 95 ILE A N 1
ATOM 746 C CA . ILE A 1 95 ? -4.415 10.236 17.942 1.00 85.25 95 ILE A CA 1
ATOM 747 C C . ILE A 1 95 ? -3.114 11.039 18.037 1.00 85.25 95 ILE A C 1
ATOM 749 O O . ILE A 1 95 ? -2.031 10.458 18.033 1.00 85.25 95 ILE A O 1
ATOM 753 N N . ASN A 1 96 ? -3.236 12.366 18.146 1.00 85.31 96 ASN A N 1
ATOM 754 C CA . ASN A 1 96 ? -2.113 13.311 18.187 1.00 85.31 96 ASN A CA 1
ATOM 755 C C . ASN A 1 96 ? -1.187 13.243 16.962 1.00 85.31 96 ASN A C 1
ATOM 757 O O . ASN A 1 96 ? -0.025 13.630 17.057 1.00 85.31 96 ASN A O 1
ATOM 761 N N . SER A 1 97 ? -1.669 12.752 15.816 1.00 88.12 97 SER A N 1
ATOM 762 C CA . SER A 1 97 ? -0.881 12.839 14.589 1.00 88.12 97 SER A CA 1
ATOM 763 C C . SER A 1 97 ? -0.901 14.250 14.015 1.00 88.12 97 SER A C 1
ATOM 765 O O . SER A 1 97 ? -1.887 14.975 14.134 1.00 88.12 97 SER A O 1
ATOM 767 N N . GLU A 1 98 ? 0.184 14.608 13.342 1.00 87.06 98 GLU A N 1
ATOM 768 C CA . GLU A 1 98 ? 0.314 15.822 12.548 1.00 87.06 98 GLU A CA 1
ATOM 769 C C . GLU A 1 98 ? 0.670 15.430 11.114 1.00 87.06 98 GLU A C 1
ATOM 771 O O . GLU A 1 98 ? 1.431 14.488 10.878 1.00 87.06 98 GLU A O 1
ATOM 776 N N . ARG A 1 99 ? 0.099 16.142 10.141 1.00 85.94 99 ARG A N 1
ATOM 777 C CA . ARG A 1 99 ? 0.426 15.961 8.729 1.00 85.94 99 ARG A CA 1
ATOM 778 C C . ARG A 1 99 ? 1.383 17.062 8.287 1.00 85.94 99 ARG A C 1
ATOM 780 O O . ARG A 1 99 ? 0.983 18.218 8.192 1.00 85.94 99 ARG A O 1
ATOM 787 N N . VAL A 1 100 ? 2.591 16.666 7.899 1.00 88.25 100 VAL A N 1
ATOM 788 C CA . VAL A 1 100 ? 3.601 17.552 7.308 1.00 88.25 100 VAL A CA 1
ATOM 789 C C . VAL A 1 100 ? 3.856 17.126 5.864 1.00 88.25 100 VAL A C 1
ATOM 791 O O . VAL A 1 100 ? 3.990 15.939 5.574 1.00 88.25 100 VAL A O 1
ATOM 794 N N . ILE A 1 101 ? 3.880 18.089 4.941 1.00 86.00 101 ILE A N 1
ATOM 795 C CA . ILE A 1 101 ? 4.231 17.857 3.535 1.00 86.00 101 ILE A CA 1
ATOM 796 C C . ILE A 1 101 ? 5.657 18.346 3.320 1.00 86.00 101 ILE A C 1
ATOM 798 O O . ILE A 1 101 ? 5.925 19.517 3.565 1.00 86.00 101 ILE A O 1
ATOM 802 N N . LEU A 1 102 ? 6.533 17.461 2.838 1.00 88.62 102 LEU A N 1
ATOM 803 C CA . LEU A 1 102 ? 7.922 17.764 2.490 1.00 88.62 102 LEU A CA 1
ATOM 804 C C . LEU A 1 102 ? 8.024 17.918 0.962 1.00 88.62 102 LEU A C 1
ATOM 806 O O . LEU A 1 102 ? 8.035 16.911 0.249 1.00 88.62 102 LEU A O 1
ATOM 810 N N . PRO A 1 103 ? 8.001 19.150 0.417 1.00 85.06 103 PRO A N 1
ATOM 811 C CA . PRO A 1 103 ? 7.911 19.351 -1.023 1.00 85.06 103 PRO A CA 1
ATOM 812 C C . PRO A 1 103 ? 9.151 18.808 -1.735 1.00 85.06 103 PRO A C 1
ATOM 814 O O . PRO A 1 103 ? 10.270 19.192 -1.420 1.00 85.06 103 PRO A O 1
ATOM 817 N N . GLY A 1 104 ? 8.942 17.947 -2.732 1.00 84.00 104 GLY A N 1
ATOM 818 C CA . GLY A 1 104 ? 10.025 17.408 -3.557 1.00 84.00 104 GLY A CA 1
ATOM 819 C C . GLY A 1 104 ? 10.753 16.191 -2.979 1.00 84.00 104 GLY A C 1
ATOM 820 O O . GLY A 1 104 ? 11.633 15.680 -3.665 1.00 84.00 104 GLY A O 1
ATOM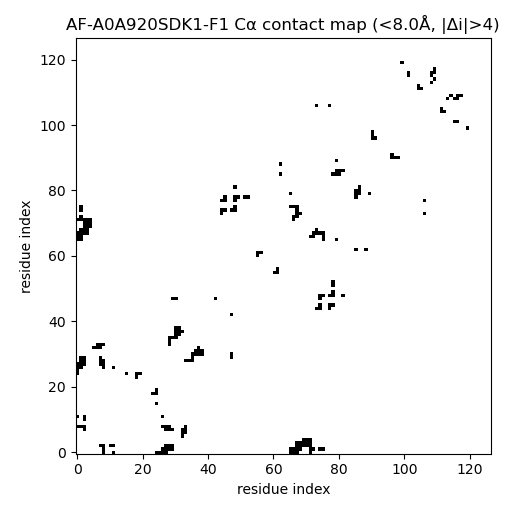 821 N N . LEU A 1 105 ? 10.373 15.702 -1.791 1.00 83.31 105 LEU A N 1
ATOM 822 C CA . LEU A 1 105 ? 10.929 14.473 -1.214 1.00 83.31 105 LEU A CA 1
ATOM 823 C C . LEU A 1 105 ? 10.059 13.245 -1.517 1.00 83.31 105 LEU A C 1
ATOM 825 O O . LEU A 1 105 ? 8.832 13.332 -1.587 1.00 83.31 105 LEU A O 1
ATOM 829 N N . GLY A 1 106 ? 10.720 12.103 -1.698 1.00 76.44 106 GLY A N 1
ATOM 830 C CA . GLY A 1 106 ? 10.163 10.802 -2.046 1.00 76.44 106 GLY A CA 1
ATOM 831 C C . GLY A 1 106 ? 10.241 9.782 -0.907 1.00 76.44 106 GLY A C 1
ATOM 832 O O . GLY A 1 106 ? 9.830 10.042 0.222 1.00 76.44 106 GLY A O 1
ATOM 833 N N . HIS A 1 107 ? 10.705 8.566 -1.216 1.00 71.75 107 HIS A N 1
ATOM 834 C CA . HIS A 1 107 ? 10.592 7.407 -0.317 1.00 71.75 107 HIS A CA 1
ATOM 835 C C . HIS A 1 107 ? 11.592 7.391 0.837 1.00 71.75 107 HIS A C 1
ATOM 837 O O . HIS A 1 107 ? 11.334 6.734 1.847 1.00 71.75 107 HIS A O 1
ATOM 843 N N . VAL A 1 108 ? 12.742 8.050 0.683 1.00 81.00 108 VAL A N 1
ATOM 844 C CA . VAL A 1 108 ? 13.795 8.084 1.706 1.00 81.00 108 VAL A CA 1
ATOM 845 C C . VAL A 1 108 ? 14.099 9.531 2.095 1.00 81.00 108 VAL A C 1
ATOM 847 O O . VAL A 1 108 ? 15.230 9.989 1.927 1.00 81.00 108 VAL A O 1
ATOM 850 N N . PRO A 1 109 ? 13.106 10.269 2.632 1.00 86.44 109 PRO A N 1
ATOM 851 C CA . PRO A 1 109 ? 13.245 11.695 2.923 1.00 86.44 109 PRO A CA 1
ATOM 852 C C . PRO A 1 109 ? 14.396 11.977 3.897 1.00 86.44 109 PRO A C 1
ATOM 854 O O . PRO A 1 109 ? 15.088 12.973 3.752 1.00 86.44 109 PRO A O 1
ATOM 857 N N . GLN A 1 110 ? 14.689 11.049 4.815 1.00 90.38 110 GLN A N 1
ATOM 858 C CA . GLN A 1 110 ? 15.815 11.142 5.747 1.00 90.38 110 GLN A CA 1
ATOM 859 C C . GLN A 1 110 ? 17.200 11.092 5.081 1.00 90.38 110 GLN A C 1
ATOM 861 O O . GLN A 1 110 ? 18.197 11.408 5.726 1.00 90.38 110 GLN A O 1
ATOM 866 N N . VAL A 1 111 ? 17.278 10.625 3.831 1.00 90.62 111 VAL A N 1
ATOM 867 C CA . VAL A 1 111 ? 18.504 10.577 3.019 1.00 90.62 111 VAL A CA 1
ATOM 868 C C . VAL A 1 111 ? 18.509 11.701 1.985 1.00 90.62 111 VAL A C 1
ATOM 870 O O . VAL A 1 111 ? 19.558 12.290 1.745 1.00 90.62 111 VAL A O 1
ATOM 873 N N . GLU A 1 112 ? 17.357 11.979 1.371 1.00 90.88 112 GLU A N 1
ATOM 874 C CA . GLU A 1 112 ? 17.205 12.986 0.314 1.00 90.88 112 GLU A CA 1
ATOM 875 C C . GLU A 1 112 ? 17.377 14.415 0.841 1.00 90.88 112 GLU A C 1
ATOM 877 O O . GLU A 1 112 ? 18.122 15.191 0.247 1.00 90.88 112 GLU A O 1
ATOM 882 N N . ASP A 1 113 ? 16.738 14.738 1.968 1.00 94.50 113 ASP A N 1
ATOM 883 C CA . ASP A 1 113 ? 16.90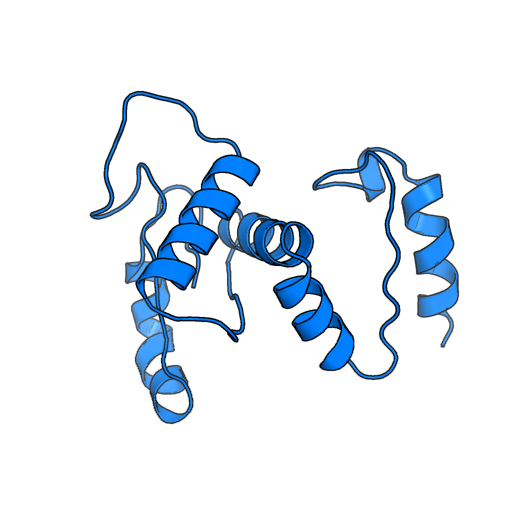3 16.007 2.678 1.00 94.50 113 ASP A CA 1
ATOM 884 C C . ASP A 1 113 ? 16.754 15.768 4.191 1.00 94.50 113 ASP A C 1
ATOM 886 O O . ASP A 1 113 ? 15.653 15.838 4.753 1.00 94.50 113 ASP A O 1
ATOM 890 N N . PRO A 1 114 ? 17.868 15.446 4.871 1.00 94.62 114 PRO A N 1
ATOM 891 C CA . PRO A 1 114 ? 17.847 15.170 6.297 1.00 94.62 114 PRO A CA 1
ATOM 892 C C . PRO A 1 114 ? 17.306 16.346 7.113 1.00 94.62 114 PRO A C 1
ATOM 894 O O . PRO A 1 114 ? 16.606 16.122 8.093 1.00 94.62 114 PRO A O 1
ATOM 897 N N . GLU A 1 115 ? 17.615 17.590 6.741 1.00 93.62 115 GLU A N 1
ATOM 898 C CA . GLU A 1 115 ? 17.213 18.763 7.523 1.00 93.62 115 GLU A CA 1
ATOM 899 C C . GLU A 1 115 ? 15.695 18.953 7.469 1.00 93.62 115 GLU A C 1
ATOM 901 O O . GLU A 1 115 ? 15.052 18.994 8.522 1.00 93.62 115 GLU A O 1
ATOM 906 N N . ALA A 1 116 ? 15.118 18.926 6.263 1.00 92.94 116 ALA A N 1
ATOM 907 C CA . ALA A 1 116 ? 13.671 18.990 6.075 1.00 92.94 116 ALA A CA 1
ATOM 908 C C . ALA A 1 116 ? 12.932 17.810 6.732 1.00 92.94 116 ALA A C 1
ATOM 910 O O . ALA A 1 116 ? 11.791 17.955 7.169 1.00 92.94 116 ALA A O 1
ATOM 911 N N . PHE A 1 117 ? 13.565 16.635 6.827 1.00 93.00 117 PHE A N 1
ATOM 912 C CA . PHE A 1 117 ? 12.998 15.481 7.526 1.00 93.00 117 PHE A CA 1
ATOM 913 C C . PHE A 1 117 ? 13.058 15.612 9.059 1.00 93.00 117 PHE A C 1
ATOM 915 O O . PHE A 1 117 ? 12.088 15.280 9.747 1.00 93.00 117 PHE A O 1
ATOM 922 N N . TRP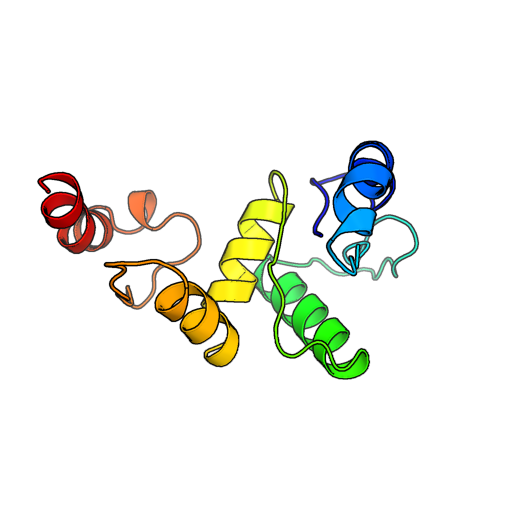 A 1 118 ? 14.184 16.070 9.617 1.00 92.88 118 TRP A N 1
ATOM 923 C CA . TRP A 1 118 ? 14.385 16.134 11.069 1.00 92.88 118 TRP A CA 1
ATOM 924 C C . TRP A 1 118 ? 13.645 17.294 11.734 1.00 92.88 118 TRP A C 1
ATOM 926 O O . TRP A 1 118 ? 13.232 17.143 12.886 1.00 92.88 118 TRP A O 1
ATOM 936 N N . GLU A 1 119 ? 13.467 18.420 11.039 1.00 93.50 119 GLU A N 1
ATOM 937 C CA . GLU A 1 119 ? 12.786 19.611 11.564 1.00 93.50 119 GLU A CA 1
ATOM 938 C C . GLU A 1 119 ? 11.399 19.294 12.168 1.00 93.50 119 GLU A C 1
ATOM 940 O O . GLU A 1 119 ? 11.194 19.609 13.345 1.00 93.50 119 GLU A O 1
ATOM 945 N N . PRO A 1 120 ? 10.471 18.612 11.463 1.00 92.12 120 PRO A N 1
ATOM 946 C CA . PRO A 1 120 ? 9.177 18.241 12.037 1.00 92.12 120 PRO A CA 1
ATOM 947 C C . PRO A 1 120 ? 9.246 17.048 13.005 1.00 92.12 120 PRO A C 1
ATOM 949 O O . PRO A 1 120 ? 8.423 16.945 13.912 1.00 92.12 120 PRO A O 1
ATOM 952 N N . LEU A 1 121 ? 10.213 16.137 12.841 1.00 90.31 121 LEU A N 1
ATOM 953 C CA . LEU A 1 121 ? 10.268 14.884 13.603 1.00 90.31 121 LEU A CA 1
ATOM 954 C C . LEU A 1 121 ? 10.859 15.049 15.012 1.00 90.31 121 LEU A C 1
ATOM 956 O O . LEU A 1 121 ? 10.399 14.424 15.967 1.00 90.31 121 LEU A O 1
ATOM 960 N N . LEU A 1 122 ? 11.909 15.857 15.177 1.00 91.69 122 LEU A N 1
ATOM 961 C CA . LEU A 1 122 ? 12.600 15.972 16.467 1.00 91.69 122 LEU A CA 1
ATOM 962 C C . LEU A 1 122 ? 11.718 16.533 17.599 1.00 91.69 122 LEU A C 1
ATOM 964 O O . LEU A 1 122 ? 11.838 16.035 18.723 1.00 91.69 122 LEU A O 1
ATOM 968 N N . PRO A 1 123 ? 10.846 17.533 17.372 1.00 89.75 123 PRO A N 1
ATOM 969 C CA . PRO A 1 123 ? 9.916 18.002 18.395 1.00 89.75 123 PRO A CA 1
ATOM 970 C C . PRO A 1 123 ? 8.908 16.931 18.827 1.00 89.75 123 PRO A C 1
ATOM 972 O O . PRO A 1 123 ? 8.649 16.809 20.024 1.00 89.75 123 PRO A O 1
ATOM 975 N N . SER A 1 124 ? 8.397 16.114 17.897 1.00 84.94 124 SER A N 1
ATOM 976 C CA . SER A 1 124 ? 7.387 15.086 18.199 1.00 84.94 124 SER A CA 1
ATOM 977 C C . SER A 1 124 ? 7.925 13.899 19.005 1.00 84.94 124 SER A C 1
ATOM 979 O O . SER A 1 124 ? 7.148 13.138 19.564 1.00 84.94 124 SER A O 1
ATOM 981 N N . LEU A 1 125 ? 9.249 13.713 19.071 1.00 84.12 125 LEU A N 1
ATOM 982 C CA . LEU A 1 125 ? 9.884 12.649 19.866 1.00 84.12 125 LEU A CA 1
ATOM 983 C C . LEU A 1 125 ? 10.136 13.041 21.332 1.00 84.12 125 LEU A C 1
ATOM 985 O O . LEU A 1 125 ? 10.567 12.203 22.121 1.00 84.12 125 LEU A O 1
ATOM 989 N N . LYS A 1 126 ? 9.937 14.313 21.696 1.00 82.06 126 LYS A N 1
ATOM 990 C CA . LYS A 1 126 ? 10.225 14.839 23.045 1.00 82.06 126 LYS A CA 1
ATOM 991 C C . LYS A 1 126 ? 9.008 14.846 23.979 1.00 82.06 126 LYS A C 1
ATOM 993 O O . LYS A 1 126 ? 9.126 15.333 25.103 1.00 82.06 126 LYS A O 1
ATOM 998 N N . THR A 1 127 ? 7.869 14.344 23.511 1.00 62.38 127 THR A N 1
ATOM 999 C CA . THR A 1 127 ? 6.594 14.217 24.237 1.00 62.38 127 THR A CA 1
ATOM 1000 C C . THR A 1 127 ? 6.371 12.790 24.701 1.00 62.38 127 THR A C 1
ATOM 1002 O O . THR A 1 127 ? 5.919 12.620 25.852 1.00 62.38 127 THR A O 1
#

Mean predicted aligned error: 5.63 Å

Foldseek 3Di:
DFEAPPAAQVVCVVVCVVCVVPDDDDGDGFACGDPHHPDPDDDDLLNRLVVVVVVCVVVVPQDDQQDYDHSSVLSSVCNCVVDPSSVCNVQVPDPPDDDDDDPPDGSCCCVVPVVSVCVVPVVVVVD